Protein AF-A0A950JCK9-F1 (afdb_monomer_lite)

Foldseek 3Di:
DDDQAEQEDEDDCPPPRNVVCCVVPVSHHYDYDPDPVRRVVCCVVVVGVD

pLDDT: mean 94.62, std 9.91, range [44.22, 98.5]

Sequence (50 aa):
MSRAKKIAYQGEPGANSHLACRNAYPAYEPLPCPTFEDAFAAVRSGGADL

Secondary structure (DSSP, 8-state):
-PPPPEEEEES-TTSHHHHHHHHH-TTSEEEEESSHHHHHHHHHTTS---

Structure (mmCIF, N/CA/C/O backbone):
data_AF-A0A950JCK9-F1
#
_entry.id   AF-A0A950JCK9-F1
#
loop_
_atom_site.group_PDB
_atom_site.id
_atom_site.type_symbol
_atom_site.label_atom_id
_atom_site.label_alt_id
_atom_site.label_comp_id
_atom_site.label_asym_id
_atom_site.label_entity_id
_atom_site.label_seq_id
_atom_site.pdbx_PDB_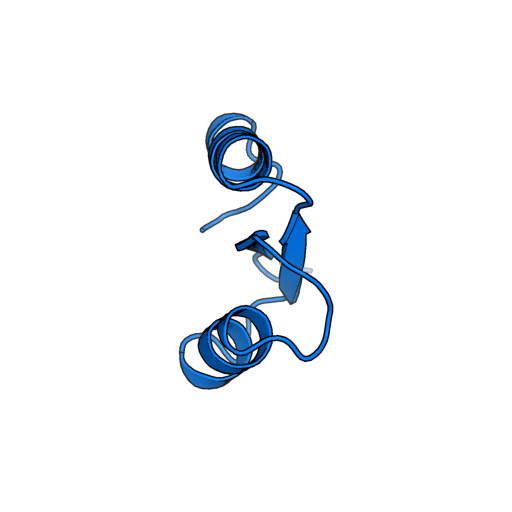ins_code
_atom_site.Cartn_x
_atom_site.Cartn_y
_atom_site.Cartn_z
_atom_site.occupancy
_atom_site.B_iso_or_equiv
_atom_site.auth_seq_id
_atom_site.auth_comp_id
_atom_site.auth_asym_id
_atom_site.auth_atom_id
_atom_site.pdbx_PDB_model_num
ATOM 1 N N . MET A 1 1 ? -15.827 11.123 11.792 1.00 44.22 1 MET A N 1
ATOM 2 C CA . MET A 1 1 ? -15.600 10.382 10.532 1.00 44.22 1 MET A CA 1
ATOM 3 C C . MET A 1 1 ? -14.365 9.519 10.719 1.00 44.22 1 MET A C 1
ATOM 5 O O . MET A 1 1 ? -13.303 10.067 10.981 1.00 44.22 1 MET A O 1
ATOM 9 N N . SER A 1 2 ? -14.504 8.193 10.698 1.00 58.12 2 SER A N 1
ATOM 10 C CA . SER A 1 2 ? -13.359 7.278 10.744 1.00 58.12 2 SER A CA 1
ATOM 11 C C . SER A 1 2 ? -12.565 7.412 9.446 1.00 58.12 2 SER A C 1
ATOM 13 O O . SER A 1 2 ? -13.127 7.243 8.366 1.00 58.12 2 SER A O 1
ATOM 15 N N . ARG A 1 3 ? -11.281 7.759 9.547 1.00 72.00 3 ARG A N 1
ATOM 16 C CA . ARG A 1 3 ? -10.365 7.817 8.403 1.00 72.00 3 ARG A CA 1
ATOM 17 C C . ARG A 1 3 ? -10.254 6.420 7.778 1.00 72.00 3 ARG A C 1
ATOM 19 O O . ARG A 1 3 ? -10.176 5.438 8.515 1.00 72.00 3 ARG A O 1
ATOM 26 N N . ALA A 1 4 ? -10.270 6.338 6.446 1.00 82.56 4 ALA A N 1
ATOM 27 C CA . ALA A 1 4 ? -9.987 5.087 5.748 1.00 82.56 4 ALA A CA 1
ATOM 28 C C . ALA A 1 4 ? -8.587 4.604 6.149 1.00 82.56 4 ALA A C 1
ATOM 30 O O . ALA A 1 4 ? -7.636 5.392 6.163 1.00 82.56 4 ALA A O 1
ATOM 31 N N . LYS A 1 5 ? -8.484 3.333 6.538 1.00 95.44 5 LYS A N 1
ATOM 32 C CA . LYS A 1 5 ? -7.203 2.745 6.929 1.00 95.44 5 LYS A CA 1
ATOM 33 C C . LYS A 1 5 ? -6.297 2.637 5.709 1.00 95.44 5 LYS A C 1
ATOM 35 O O . LYS A 1 5 ? -6.786 2.405 4.607 1.00 95.44 5 LYS A O 1
ATOM 40 N N . LYS A 1 6 ? -4.995 2.815 5.891 1.00 97.31 6 LYS A N 1
ATOM 41 C CA . LYS A 1 6 ? -4.004 2.802 4.813 1.00 97.31 6 LYS A CA 1
ATOM 42 C C . LYS A 1 6 ? -3.216 1.503 4.807 1.00 97.31 6 LYS A C 1
ATOM 44 O O . LYS A 1 6 ? -2.901 0.982 5.871 1.00 97.31 6 LYS A O 1
ATOM 49 N N . ILE A 1 7 ? -2.887 1.015 3.616 1.00 98.12 7 ILE A N 1
ATOM 50 C CA . ILE A 1 7 ? -2.035 -0.163 3.421 1.00 98.12 7 ILE A CA 1
ATOM 51 C C . ILE A 1 7 ? -0.838 0.200 2.545 1.00 98.12 7 ILE A C 1
ATOM 53 O O . ILE A 1 7 ? -1.006 0.537 1.375 1.00 98.12 7 ILE A O 1
ATOM 57 N N . ALA A 1 8 ? 0.360 0.176 3.116 1.00 98.38 8 ALA A N 1
ATOM 58 C CA . ALA A 1 8 ? 1.603 0.452 2.419 1.00 98.38 8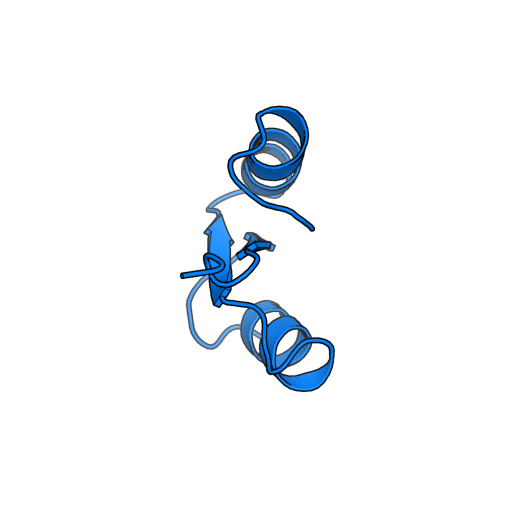 ALA A CA 1
ATOM 59 C C . ALA A 1 8 ? 1.994 -0.719 1.515 1.00 98.38 8 ALA A C 1
ATOM 61 O O . ALA A 1 8 ? 1.885 -1.889 1.882 1.00 98.38 8 ALA A O 1
ATOM 62 N N . TYR A 1 9 ? 2.479 -0.407 0.319 1.00 98.50 9 TYR A N 1
ATOM 63 C CA . TYR A 1 9 ? 3.037 -1.400 -0.588 1.00 98.50 9 TYR A CA 1
ATOM 64 C C . TYR A 1 9 ? 4.178 -0.802 -1.399 1.00 98.50 9 TYR A C 1
ATOM 66 O O . TYR A 1 9 ? 4.155 0.374 -1.747 1.00 98.50 9 TYR A O 1
ATOM 74 N N . GLN A 1 10 ? 5.164 -1.626 -1.746 1.00 98.50 10 GLN A N 1
ATOM 75 C CA . GLN A 1 10 ? 6.210 -1.213 -2.674 1.00 98.50 10 GLN A CA 1
ATOM 76 C C . GLN A 1 10 ? 5.693 -1.281 -4.118 1.00 98.50 10 GLN A C 1
ATOM 78 O O . GLN A 1 10 ? 5.146 -2.307 -4.540 1.00 98.50 10 GLN A O 1
ATOM 83 N N . GLY A 1 11 ? 5.878 -0.192 -4.866 1.00 97.75 11 GLY A N 1
ATOM 84 C CA . GLY A 1 11 ? 5.549 -0.079 -6.284 1.00 97.75 11 GLY A CA 1
ATOM 85 C C . GLY A 1 11 ? 4.588 1.063 -6.607 1.00 97.75 11 GLY A C 1
ATOM 86 O O . GLY A 1 11 ? 4.293 1.919 -5.779 1.00 97.75 11 GLY A O 1
ATOM 87 N N . GLU A 1 12 ? 4.086 1.046 -7.840 1.00 97.69 12 GLU A N 1
ATOM 88 C CA . GLU A 1 12 ? 3.246 2.108 -8.401 1.00 97.69 12 GLU A CA 1
ATOM 89 C C . GLU A 1 12 ? 1.767 1.695 -8.505 1.00 97.69 12 GLU A C 1
ATOM 91 O O . GLU A 1 12 ? 1.457 0.496 -8.598 1.00 97.69 12 GLU A O 1
ATOM 96 N N . PRO A 1 13 ? 0.831 2.663 -8.571 1.00 97.25 13 PRO A N 1
ATOM 97 C CA . PRO A 1 13 ? -0.574 2.385 -8.829 1.00 97.25 13 PRO A CA 1
ATOM 98 C C . PRO A 1 13 ? -0.773 1.572 -10.115 1.00 97.25 13 PRO A C 1
ATOM 100 O O . PRO A 1 13 ? -0.591 2.053 -11.227 1.00 97.25 13 PRO A O 1
ATOM 103 N N . GLY A 1 14 ? -1.189 0.319 -9.947 1.00 95.62 14 GLY A N 1
ATOM 104 C CA . GLY A 1 14 ? -1.459 -0.625 -11.036 1.00 95.62 14 GLY A CA 1
ATOM 105 C C . GLY A 1 14 ? -0.532 -1.836 -11.015 1.00 95.62 14 GLY A C 1
ATOM 106 O O . GLY A 1 14 ? -0.817 -2.824 -11.685 1.00 95.62 14 GLY A O 1
ATOM 107 N N . ALA A 1 15 ? 0.525 -1.803 -10.199 1.00 97.31 15 ALA A N 1
ATOM 108 C CA . ALA A 1 15 ? 1.345 -2.972 -9.921 1.00 97.31 15 ALA A CA 1
ATOM 109 C C . ALA A 1 15 ? 0.521 -4.110 -9.290 1.00 97.31 15 ALA A C 1
ATOM 111 O O . ALA A 1 15 ? -0.527 -3.886 -8.676 1.00 97.31 15 ALA A O 1
ATOM 112 N N . ASN A 1 16 ? 1.044 -5.336 -9.361 1.00 97.88 16 ASN A N 1
ATOM 113 C CA . ASN A 1 16 ? 0.416 -6.502 -8.731 1.00 97.88 16 ASN A CA 1
ATOM 114 C C . ASN A 1 16 ? 0.150 -6.275 -7.236 1.00 97.88 16 ASN A C 1
ATOM 116 O O . ASN A 1 16 ? -0.909 -6.652 -6.744 1.00 97.88 16 ASN A O 1
ATOM 120 N N . SER A 1 17 ? 1.057 -5.589 -6.534 1.00 97.19 17 SER A N 1
ATOM 121 C CA . SER A 1 17 ? 0.885 -5.208 -5.129 1.00 97.19 17 SER A CA 1
ATOM 122 C C . SER A 1 17 ? -0.312 -4.273 -4.914 1.00 97.19 17 SER A C 1
ATOM 124 O O . SER A 1 17 ? -1.102 -4.504 -4.005 1.00 97.19 17 SER A O 1
ATOM 126 N N . HIS A 1 18 ? -0.526 -3.281 -5.790 1.00 97.75 18 HIS A N 1
ATOM 127 C CA . HIS A 1 18 ? -1.704 -2.407 -5.724 1.00 97.75 18 HIS A CA 1
ATOM 128 C C . HIS A 1 18 ? -3.005 -3.213 -5.865 1.00 97.75 18 HIS A C 1
ATOM 130 O O . HIS A 1 18 ? -3.949 -3.021 -5.096 1.00 97.75 18 HIS A O 1
ATOM 136 N N . LEU A 1 19 ? -3.049 -4.143 -6.825 1.00 97.50 19 LEU A N 1
ATOM 137 C CA . LEU A 1 19 ? -4.204 -5.021 -7.029 1.00 97.50 19 LEU A CA 1
ATOM 138 C C . LEU A 1 19 ? -4.412 -5.964 -5.840 1.00 97.50 19 LEU A C 1
ATOM 140 O O . LEU A 1 19 ? -5.544 -6.144 -5.399 1.00 97.50 19 LEU A O 1
ATOM 144 N N . ALA A 1 20 ? -3.334 -6.517 -5.281 1.00 97.81 20 ALA A N 1
ATOM 145 C CA . ALA A 1 20 ? -3.389 -7.358 -4.092 1.00 97.81 20 ALA A CA 1
ATOM 146 C C . ALA A 1 20 ? -3.978 -6.598 -2.895 1.00 97.81 20 ALA A C 1
ATOM 148 O O . ALA A 1 20 ? -4.901 -7.106 -2.259 1.00 97.81 20 ALA A O 1
ATOM 149 N N . CYS A 1 21 ? -3.533 -5.361 -2.643 1.00 97.19 21 CYS A N 1
ATOM 150 C CA . CYS A 1 21 ? -4.096 -4.498 -1.603 1.00 97.19 21 CYS A CA 1
ATOM 151 C C . CYS A 1 21 ? -5.597 -4.266 -1.810 1.00 97.19 21 CYS A C 1
ATOM 153 O O . CYS A 1 21 ? -6.377 -4.453 -0.881 1.00 97.19 21 CYS A O 1
ATOM 155 N N . ARG A 1 22 ? -6.020 -3.916 -3.033 1.00 96.19 22 ARG A N 1
ATOM 156 C CA . ARG A 1 22 ? -7.438 -3.659 -3.344 1.00 96.19 22 ARG A CA 1
ATOM 157 C C . ARG A 1 22 ? -8.317 -4.904 -3.253 1.00 96.19 22 ARG A C 1
ATOM 159 O O . ARG A 1 22 ? -9.473 -4.786 -2.863 1.00 96.19 22 ARG A O 1
ATOM 166 N N . ASN A 1 23 ? -7.784 -6.071 -3.608 1.00 97.31 23 ASN A N 1
ATOM 167 C CA . ASN A 1 23 ? -8.518 -7.334 -3.562 1.00 97.31 23 ASN A CA 1
ATOM 168 C C . ASN A 1 23 ? -8.636 -7.871 -2.130 1.00 97.31 23 ASN A C 1
ATOM 170 O O . ASN A 1 23 ? -9.712 -8.307 -1.730 1.00 97.31 23 ASN A O 1
ATOM 174 N N . ALA A 1 24 ? -7.546 -7.836 -1.358 1.00 97.50 24 ALA A N 1
ATOM 175 C CA . ALA A 1 24 ? -7.517 -8.345 0.012 1.00 97.50 24 ALA A CA 1
ATOM 176 C C . ALA A 1 24 ? -8.169 -7.379 1.015 1.00 97.50 24 ALA A C 1
ATOM 178 O O . ALA A 1 24 ? -8.826 -7.821 1.956 1.00 97.50 24 ALA A O 1
ATOM 179 N N . TYR A 1 25 ? -8.028 -6.067 0.798 1.00 96.56 25 TYR A N 1
ATOM 180 C CA . TYR A 1 25 ? -8.534 -5.021 1.688 1.00 96.56 25 TYR A CA 1
ATOM 181 C C . TYR A 1 25 ? -9.291 -3.922 0.917 1.00 96.56 25 TYR A C 1
ATOM 183 O O . TYR A 1 25 ? -8.826 -2.785 0.843 1.00 96.56 25 TYR A O 1
ATOM 191 N N . PRO A 1 26 ? -10.502 -4.197 0.390 1.00 95.56 26 PRO A N 1
ATOM 192 C CA . PRO A 1 26 ? -11.245 -3.238 -0.441 1.00 95.56 26 PRO A CA 1
ATOM 193 C C . PRO A 1 26 ? -11.624 -1.923 0.259 1.00 95.56 26 PRO A C 1
ATOM 195 O O . PRO A 1 26 ? -11.898 -0.928 -0.405 1.00 95.56 26 PRO A O 1
ATOM 198 N N . ALA A 1 27 ? -11.671 -1.924 1.595 1.00 94.81 27 ALA A N 1
ATOM 199 C CA . ALA A 1 27 ? -11.983 -0.751 2.414 1.00 94.81 27 ALA A CA 1
ATOM 200 C C . ALA A 1 27 ? -10.741 0.070 2.821 1.00 94.81 27 ALA A C 1
ATOM 202 O O . ALA A 1 27 ? -10.888 1.089 3.498 1.00 94.81 27 ALA A O 1
ATOM 203 N N . TYR A 1 28 ? -9.536 -0.388 2.466 1.00 96.38 28 TYR A N 1
ATOM 204 C CA . TYR A 1 28 ? -8.284 0.304 2.761 1.00 96.38 28 TYR A CA 1
ATOM 205 C C . TYR A 1 28 ? -7.837 1.135 1.556 1.00 96.38 28 TYR A C 1
ATOM 207 O O . TYR A 1 28 ? -8.081 0.780 0.404 1.00 96.38 28 TYR A O 1
ATOM 215 N N . GLU A 1 29 ? -7.151 2.237 1.832 1.00 96.75 29 GLU A N 1
ATOM 216 C CA . GLU A 1 29 ? -6.510 3.089 0.837 1.00 96.75 29 GLU A CA 1
ATOM 217 C C . GLU A 1 29 ? -5.064 2.608 0.600 1.00 96.75 29 GLU A C 1
ATOM 219 O O . GLU A 1 29 ? -4.247 2.658 1.527 1.00 96.75 29 GLU A O 1
ATOM 224 N N . PRO A 1 30 ? -4.715 2.127 -0.608 1.00 97.50 30 PRO A N 1
ATOM 225 C CA . PRO A 1 30 ? -3.350 1.718 -0.918 1.00 97.50 30 PRO A CA 1
ATOM 226 C C . PRO A 1 30 ? -2.396 2.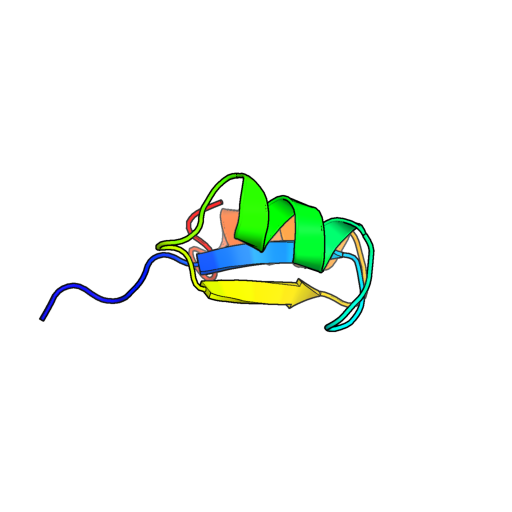917 -0.924 1.00 97.50 30 PRO A C 1
ATOM 228 O O . PRO A 1 30 ? -2.639 3.907 -1.612 1.00 97.50 30 PRO A O 1
ATOM 231 N N . LEU A 1 31 ? -1.288 2.803 -0.198 1.00 97.81 31 LEU A N 1
ATOM 232 C CA . LEU A 1 31 ? -0.220 3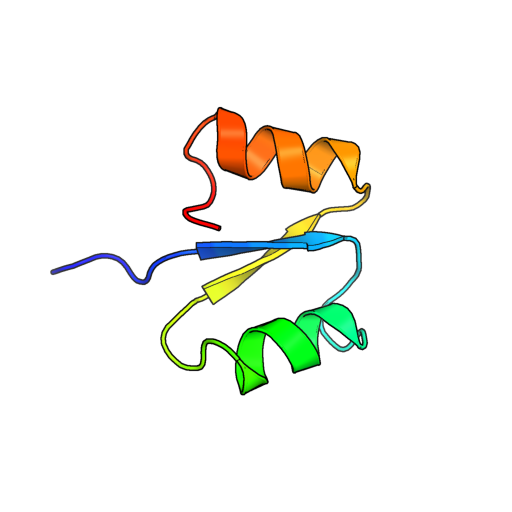.792 -0.116 1.00 97.81 31 LEU A CA 1
ATOM 233 C C . LEU A 1 31 ? 1.009 3.274 -0.889 1.00 97.81 31 LEU A C 1
ATOM 235 O O . LEU A 1 31 ? 1.689 2.378 -0.386 1.00 97.81 31 LEU A O 1
ATOM 239 N N . PRO A 1 32 ? 1.295 3.795 -2.097 1.00 98.25 32 PRO A N 1
ATOM 240 C CA . PRO A 1 32 ? 2.491 3.417 -2.843 1.00 98.25 32 PRO A CA 1
ATOM 241 C C . PRO A 1 32 ? 3.757 3.911 -2.140 1.00 98.25 32 PRO A C 1
ATOM 243 O O . PRO A 1 32 ? 3.815 5.038 -1.642 1.00 98.25 32 PRO A O 1
ATOM 246 N N . CYS A 1 33 ? 4.782 3.068 -2.139 1.00 98.31 33 CYS A N 1
ATOM 247 C CA . CYS A 1 33 ? 6.104 3.348 -1.599 1.00 98.31 33 CYS A CA 1
ATOM 248 C C . CYS A 1 33 ? 7.183 2.985 -2.638 1.00 98.31 33 CYS A C 1
ATOM 250 O O . CYS A 1 33 ? 7.066 1.949 -3.299 1.00 98.31 33 CYS A O 1
ATOM 252 N N . PRO A 1 34 ? 8.248 3.795 -2.788 1.00 97.62 34 PRO A N 1
ATOM 253 C CA . PRO A 1 34 ? 9.274 3.533 -3.795 1.00 97.62 34 PRO A CA 1
ATOM 254 C C . PRO A 1 34 ? 10.096 2.277 -3.477 1.00 97.62 34 PRO A C 1
ATOM 256 O O . PRO A 1 34 ? 10.423 1.505 -4.381 1.00 97.62 34 PRO A O 1
ATOM 259 N N . THR A 1 35 ? 10.379 2.032 -2.195 1.00 98.25 35 THR A N 1
ATOM 260 C CA . THR A 1 35 ? 11.130 0.863 -1.715 1.00 98.25 35 THR A CA 1
ATOM 261 C C . THR A 1 35 ? 10.334 0.047 -0.693 1.00 98.25 35 THR A C 1
ATOM 263 O O . THR A 1 35 ? 9.297 0.487 -0.186 1.00 98.25 35 THR A O 1
ATOM 266 N N . PHE A 1 36 ? 10.801 -1.168 -0.391 1.00 98.00 36 PHE A N 1
ATOM 267 C CA . PHE A 1 36 ? 10.199 -1.977 0.671 1.00 98.00 36 PHE A CA 1
ATOM 268 C C . PHE A 1 36 ? 10.459 -1.351 2.041 1.00 98.00 36 PHE A C 1
ATOM 270 O O . PHE A 1 36 ? 9.583 -1.350 2.900 1.00 98.00 36 PHE A O 1
ATOM 277 N N . GLU A 1 37 ? 11.642 -0.776 2.227 1.00 98.50 37 GLU A N 1
ATOM 278 C CA . GLU A 1 37 ? 12.059 -0.057 3.421 1.00 98.50 37 GLU A CA 1
ATOM 279 C C . GLU A 1 37 ? 11.114 1.111 3.720 1.00 98.50 37 GLU A C 1
ATOM 281 O O . GLU A 1 37 ? 10.707 1.278 4.870 1.00 98.50 37 GLU A O 1
ATOM 286 N N . ASP A 1 38 ? 10.694 1.853 2.691 1.00 98.25 38 ASP A N 1
ATOM 287 C CA . ASP A 1 38 ? 9.708 2.930 2.823 1.00 98.25 38 ASP A CA 1
ATOM 288 C C . ASP A 1 38 ? 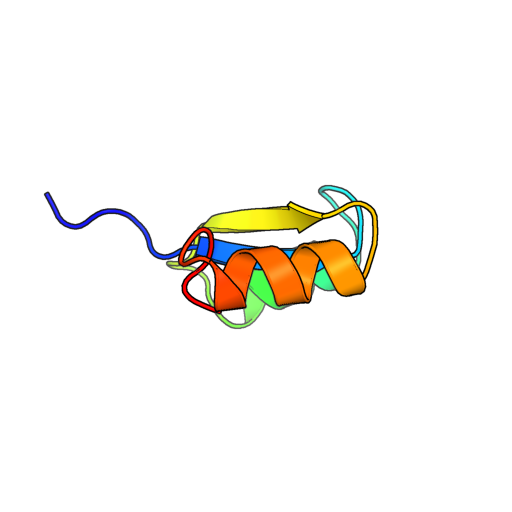8.332 2.400 3.242 1.00 98.25 38 ASP A C 1
ATOM 290 O O . ASP A 1 38 ? 7.685 2.995 4.105 1.00 98.25 38 ASP A O 1
ATOM 294 N N . ALA A 1 39 ? 7.896 1.256 2.697 1.00 98.06 39 ALA A N 1
ATOM 295 C CA . ALA A 1 39 ? 6.640 0.624 3.105 1.00 98.06 39 ALA A CA 1
ATOM 296 C C . ALA A 1 39 ? 6.686 0.193 4.581 1.00 98.06 39 ALA A C 1
ATOM 298 O O . ALA A 1 39 ? 5.783 0.510 5.357 1.00 98.06 39 ALA A O 1
ATOM 299 N N . PHE A 1 40 ? 7.779 -0.445 5.013 1.00 98.19 40 PHE A N 1
ATOM 300 C CA . PHE A 1 40 ? 7.975 -0.796 6.421 1.00 98.19 40 PHE A CA 1
ATOM 301 C C . PHE A 1 40 ? 8.055 0.444 7.321 1.00 98.19 40 PHE A C 1
ATOM 303 O O . PHE A 1 40 ? 7.499 0.447 8.423 1.00 98.19 40 PHE A O 1
ATOM 310 N N . ALA A 1 41 ? 8.727 1.508 6.878 1.00 98.31 41 ALA A N 1
ATOM 311 C CA . ALA A 1 41 ? 8.816 2.762 7.618 1.00 98.31 41 ALA A CA 1
ATOM 312 C C . ALA A 1 41 ? 7.446 3.447 7.752 1.00 98.31 41 ALA A C 1
ATOM 314 O O . ALA A 1 41 ? 7.130 3.969 8.826 1.00 98.31 41 ALA A O 1
ATOM 315 N N . ALA A 1 42 ? 6.608 3.401 6.713 1.00 97.94 42 ALA A N 1
ATOM 316 C CA . ALA A 1 42 ? 5.248 3.931 6.742 1.00 97.94 42 ALA A CA 1
ATOM 317 C C . ALA A 1 42 ? 4.396 3.247 7.821 1.00 97.94 42 ALA A C 1
ATOM 319 O O . ALA A 1 42 ? 3.720 3.933 8.586 1.00 97.94 42 ALA A O 1
ATOM 320 N N . VAL A 1 43 ? 4.492 1.923 7.963 1.00 97.75 43 VAL A N 1
ATOM 321 C CA . VAL A 1 43 ? 3.800 1.189 9.037 1.00 97.75 43 VAL A CA 1
ATOM 322 C C . VAL A 1 43 ? 4.376 1.543 10.410 1.00 97.75 43 VAL A C 1
ATOM 324 O O . VAL A 1 43 ? 3.643 1.895 11.331 1.00 97.75 43 VAL A O 1
ATOM 327 N N . ARG A 1 44 ? 5.708 1.525 10.558 1.00 97.69 44 ARG A N 1
ATOM 328 C CA . ARG A 1 44 ? 6.388 1.797 11.843 1.00 97.69 44 ARG A CA 1
ATOM 329 C C . ARG A 1 44 ? 6.134 3.205 12.382 1.00 97.69 44 ARG A C 1
ATOM 331 O O . ARG A 1 44 ? 6.118 3.396 13.593 1.00 97.69 44 ARG A O 1
ATOM 338 N N . SER A 1 45 ? 5.965 4.179 11.493 1.00 96.75 45 SER A N 1
ATOM 339 C CA . SER A 1 45 ? 5.686 5.579 11.838 1.00 96.75 45 SER A CA 1
ATOM 340 C C . SER A 1 45 ? 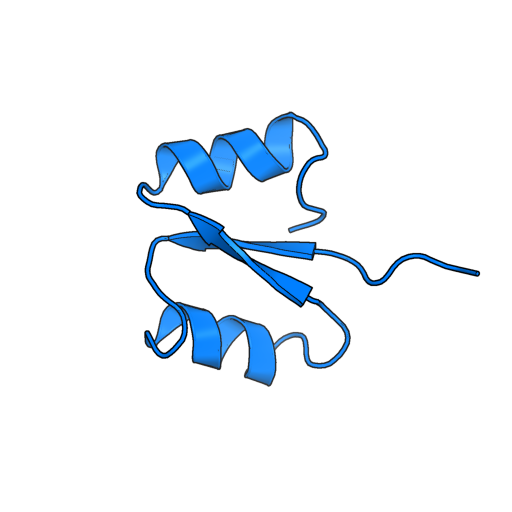4.197 5.882 12.045 1.00 96.75 45 SER A C 1
ATOM 342 O O . SER A 1 45 ? 3.860 7.000 12.431 1.00 96.75 45 SER A O 1
ATOM 344 N N . GLY A 1 46 ? 3.298 4.922 11.788 1.00 96.00 46 GLY A N 1
ATOM 345 C CA . GLY A 1 46 ? 1.847 5.144 11.799 1.00 96.00 46 GLY A CA 1
ATOM 346 C C . GLY A 1 46 ? 1.321 5.910 10.575 1.00 96.00 46 GLY A C 1
ATOM 347 O O . GLY A 1 46 ? 0.185 6.387 10.577 1.00 96.00 46 GLY A O 1
ATOM 348 N N . GLY A 1 47 ? 2.134 6.047 9.522 1.00 94.88 47 GLY A N 1
ATOM 349 C CA . GLY A 1 47 ? 1.712 6.560 8.217 1.00 94.88 47 GLY A CA 1
ATOM 350 C C . GLY A 1 47 ? 0.785 5.597 7.462 1.00 94.88 47 GLY A C 1
ATOM 351 O O . GLY A 1 47 ? -0.056 6.057 6.681 1.00 94.88 47 GLY A O 1
ATOM 352 N N . ALA A 1 48 ? 0.895 4.297 7.750 1.00 97.38 48 ALA A N 1
ATOM 353 C CA . ALA A 1 48 ? 0.008 3.232 7.295 1.00 97.38 48 ALA A CA 1
ATOM 354 C C . ALA A 1 48 ? -0.422 2.317 8.453 1.00 97.38 48 ALA A C 1
ATOM 356 O O . ALA A 1 48 ? 0.292 2.179 9.445 1.00 97.38 48 ALA A O 1
ATOM 357 N N . ASP A 1 49 ? -1.603 1.713 8.321 1.00 97.19 49 ASP A N 1
ATOM 358 C CA . ASP A 1 49 ? -2.154 0.757 9.286 1.00 97.19 49 ASP A CA 1
ATOM 359 C C . ASP A 1 49 ? -1.674 -0.678 9.011 1.00 97.19 49 ASP A C 1
ATOM 361 O O . ASP A 1 49 ? -1.688 -1.513 9.918 1.00 97.19 49 ASP A O 1
ATOM 365 N N . LEU A 1 50 ? -1.298 -0.956 7.757 1.00 93.25 50 LEU A N 1
ATOM 366 C CA . LEU A 1 50 ? -0.797 -2.232 7.244 1.00 93.25 50 LEU A CA 1
ATOM 367 C C . LEU A 1 50 ? 0.339 -2.016 6.252 1.00 93.25 50 LEU A C 1
ATOM 369 O O . LEU A 1 50 ? 0.338 -0.946 5.602 1.00 93.25 50 LEU A O 1
#

Radius of gyration: 10.18 Å; chains: 1; bounding box: 28×19×23 Å